Protein AF-A0A969IBJ2-F1 (afdb_monomer_lite)

Structure (mmCIF, N/CA/C/O backbone):
data_AF-A0A969IBJ2-F1
#
_entry.id   AF-A0A969IBJ2-F1
#
loop_
_atom_site.group_PDB
_atom_site.id
_atom_site.type_symbol
_atom_site.label_atom_id
_atom_site.label_alt_id
_atom_site.label_comp_id
_atom_site.label_asym_id
_atom_site.label_entity_id
_atom_site.label_seq_id
_atom_site.pdbx_PDB_ins_code
_atom_site.Cartn_x
_atom_site.Cartn_y
_atom_site.Cartn_z
_atom_site.occupancy
_atom_site.B_iso_or_equiv
_atom_site.auth_seq_id
_atom_site.auth_comp_id
_atom_site.auth_asym_id
_atom_site.auth_atom_id
_atom_site.pdbx_PDB_model_num
ATOM 1 N N . MET A 1 1 ? -5.423 3.621 -6.337 1.00 92.81 1 MET A N 1
ATOM 2 C CA . MET A 1 1 ? -4.142 3.027 -5.888 1.00 92.81 1 MET A CA 1
ATOM 3 C C . MET A 1 1 ? -3.626 1.955 -6.835 1.00 92.81 1 MET A C 1
ATOM 5 O O . MET A 1 1 ? -2.630 2.225 -7.481 1.00 92.81 1 MET A O 1
ATOM 9 N N . ALA A 1 2 ? -4.282 0.795 -6.982 1.00 96.00 2 ALA A N 1
ATOM 10 C CA . ALA A 1 2 ? -3.791 -0.287 -7.855 1.00 96.00 2 ALA A CA 1
ATOM 11 C C . ALA A 1 2 ? -3.503 0.173 -9.300 1.00 96.00 2 ALA A C 1
ATOM 13 O O . ALA A 1 2 ? -2.402 -0.017 -9.803 1.00 96.00 2 ALA A O 1
ATOM 14 N N . LEU A 1 3 ? -4.452 0.889 -9.915 1.00 96.25 3 LEU A N 1
ATOM 15 C CA . LEU A 1 3 ? -4.273 1.491 -11.243 1.00 96.25 3 LEU A CA 1
ATOM 16 C C . LEU A 1 3 ? -3.133 2.522 -11.290 1.00 96.25 3 LEU A C 1
ATOM 18 O O . LEU A 1 3 ? -2.443 2.619 -12.294 1.00 96.25 3 LEU A O 1
ATOM 22 N N . CYS A 1 4 ? -2.907 3.270 -10.207 1.00 97.06 4 CYS A N 1
ATOM 23 C CA . CYS A 1 4 ? -1.823 4.252 -10.124 1.00 97.06 4 CYS A CA 1
ATOM 24 C C . CYS A 1 4 ? -0.453 3.562 -10.079 1.00 97.06 4 CYS A C 1
ATOM 26 O O . CYS A 1 4 ? 0.474 4.021 -10.732 1.00 97.06 4 CYS A O 1
ATOM 28 N N . TYR A 1 5 ? -0.334 2.441 -9.358 1.00 97.25 5 TYR A N 1
ATOM 29 C CA . TYR A 1 5 ? 0.873 1.613 -9.386 1.00 97.25 5 TYR A CA 1
ATOM 30 C C . TYR A 1 5 ? 1.102 0.982 -10.762 1.00 97.25 5 TYR A C 1
ATOM 32 O O . TYR A 1 5 ? 2.225 1.004 -11.252 1.00 97.25 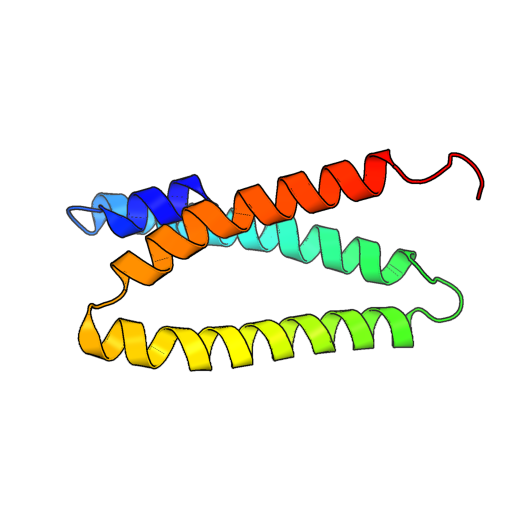5 TYR A O 1
ATOM 40 N N . ALA A 1 6 ? 0.048 0.488 -11.422 1.00 96.75 6 ALA A N 1
ATOM 41 C CA . ALA A 1 6 ? 0.159 -0.002 -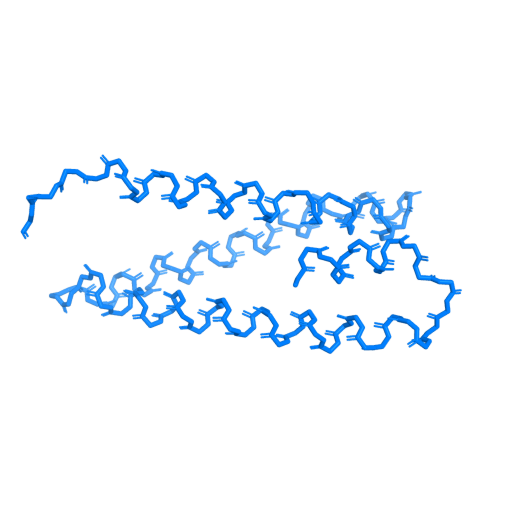12.795 1.00 96.75 6 ALA A CA 1
ATOM 42 C C . ALA A 1 6 ? 0.630 1.109 -13.750 1.00 96.75 6 ALA A C 1
ATOM 44 O O . ALA A 1 6 ? 1.537 0.889 -14.543 1.00 96.75 6 ALA A O 1
ATOM 45 N N . LEU A 1 7 ? 0.081 2.322 -13.624 1.00 96.44 7 LEU A N 1
ATOM 46 C CA . LEU A 1 7 ? 0.518 3.477 -14.405 1.00 96.44 7 LEU A CA 1
ATOM 47 C C . LEU A 1 7 ? 1.989 3.825 -14.133 1.00 96.44 7 LEU A C 1
ATOM 49 O O . LEU A 1 7 ? 2.724 4.053 -15.080 1.00 96.44 7 LEU A O 1
ATOM 53 N N . LEU A 1 8 ? 2.440 3.808 -12.873 1.00 96.44 8 LEU A N 1
ATOM 54 C CA . LEU A 1 8 ? 3.845 4.060 -12.519 1.00 96.44 8 LEU A CA 1
ATOM 55 C C . LEU A 1 8 ? 4.809 2.995 -13.049 1.00 96.44 8 LEU A C 1
ATOM 57 O O . LEU A 1 8 ? 5.949 3.323 -13.361 1.00 96.44 8 LEU A O 1
ATOM 61 N N . ALA A 1 9 ? 4.371 1.741 -13.169 1.00 96.12 9 ALA A N 1
ATOM 62 C CA . ALA A 1 9 ? 5.192 0.674 -13.737 1.00 96.12 9 ALA A CA 1
ATOM 63 C C . ALA A 1 9 ? 5.522 0.901 -15.223 1.00 96.12 9 ALA A C 1
ATOM 65 O O . ALA A 1 9 ? 6.571 0.456 -15.682 1.00 96.12 9 ALA A O 1
ATOM 66 N N . PHE A 1 10 ? 4.644 1.596 -15.954 1.00 95.56 10 PHE A N 1
ATOM 67 C CA . PHE A 1 10 ? 4.748 1.805 -17.402 1.00 95.56 10 PHE A CA 1
ATOM 68 C C . PHE A 1 10 ? 4.751 3.289 -17.801 1.00 95.56 10 PHE A C 1
ATOM 70 O O . PHE A 1 10 ? 4.520 3.608 -18.966 1.00 95.56 10 PHE A O 1
ATOM 77 N N . ALA A 1 11 ? 4.973 4.203 -16.851 1.00 93.44 11 ALA A N 1
ATOM 78 C CA . ALA A 1 11 ? 4.931 5.637 -17.111 1.00 93.44 11 ALA A CA 1
ATOM 79 C C . ALA A 1 11 ? 6.083 6.025 -18.059 1.00 93.44 11 ALA A C 1
ATOM 81 O O . ALA A 1 11 ? 7.243 5.811 -17.702 1.00 93.44 11 ALA A O 1
ATOM 82 N N . PRO A 1 12 ? 5.795 6.599 -19.242 1.00 86.56 12 PRO A N 1
ATOM 83 C CA . PRO A 1 12 ? 6.834 6.952 -20.209 1.00 86.56 12 PRO A CA 1
ATOM 84 C C . PRO A 1 12 ? 7.632 8.188 -19.777 1.00 86.56 12 PRO A C 1
ATOM 86 O O . PRO A 1 12 ? 8.808 8.317 -20.106 1.00 86.56 12 PRO A O 1
ATOM 89 N N . ASP A 1 13 ? 6.997 9.092 -19.031 1.00 92.44 13 ASP A N 1
ATOM 90 C CA . ASP A 1 13 ? 7.584 10.345 -18.580 1.00 92.44 13 ASP A CA 1
ATOM 91 C C . ASP A 1 13 ? 6.896 10.869 -17.303 1.00 92.44 13 ASP A C 1
ATOM 93 O O . ASP A 1 13 ? 5.908 10.318 -16.798 1.00 92.44 13 ASP A O 1
ATOM 97 N N . VAL A 1 14 ? 7.442 11.963 -16.766 1.00 94.25 14 VAL A N 1
ATOM 98 C CA . VAL A 1 14 ? 7.011 12.584 -15.505 1.00 94.25 14 VAL A CA 1
ATOM 99 C C . VAL A 1 14 ? 5.556 13.067 -15.552 1.00 94.25 14 VAL A C 1
ATOM 101 O O . VAL A 1 14 ? 4.891 13.067 -14.516 1.00 94.25 14 VAL A O 1
ATOM 104 N N . THR A 1 15 ? 5.023 13.410 -16.726 1.00 95.56 15 THR A N 1
ATOM 105 C CA . THR A 1 15 ? 3.644 13.901 -16.902 1.00 95.56 15 THR A CA 1
ATOM 106 C C . THR A 1 15 ? 2.617 12.876 -16.442 1.00 95.56 15 THR A C 1
ATOM 108 O O . THR A 1 15 ? 1.588 13.251 -15.888 1.00 95.56 15 THR A O 1
ATOM 111 N N . PHE A 1 16 ? 2.901 11.583 -16.622 1.00 93.31 16 PHE A N 1
ATOM 112 C CA . PHE A 1 16 ? 2.039 10.496 -16.153 1.00 93.31 16 PHE A CA 1
ATOM 113 C C . PHE A 1 16 ? 2.353 10.081 -14.715 1.00 93.31 16 PHE A C 1
ATOM 115 O O . PHE A 1 16 ? 1.441 9.751 -13.954 1.00 93.31 16 PHE A O 1
ATOM 122 N N . ALA A 1 17 ? 3.626 10.126 -14.315 1.00 94.50 17 ALA A N 1
ATOM 123 C CA . ALA A 1 17 ? 4.039 9.749 -12.966 1.00 94.50 17 ALA A CA 1
ATOM 124 C C . ALA A 1 17 ? 3.497 10.715 -11.899 1.00 94.50 17 ALA A C 1
ATOM 126 O O . ALA A 1 17 ? 3.030 10.278 -10.848 1.00 94.50 17 ALA A O 1
ATOM 127 N N . LEU A 1 18 ? 3.506 12.021 -12.173 1.00 96.19 18 LEU A N 1
ATOM 128 C CA . LEU A 1 18 ? 3.096 13.055 -11.224 1.00 96.19 18 LEU A CA 1
ATOM 129 C C . LEU A 1 18 ? 1.627 12.923 -10.764 1.00 96.19 18 LEU A C 1
ATOM 131 O O . LEU A 1 18 ? 1.394 12.819 -9.555 1.00 96.19 18 LEU A O 1
ATOM 135 N N . PRO A 1 19 ? 0.622 12.851 -11.665 1.00 95.88 19 PRO A N 1
ATOM 136 C CA . PRO A 1 19 ? -0.756 12.613 -11.251 1.00 95.88 19 PRO A CA 1
ATOM 137 C C . PRO A 1 19 ? -0.921 11.230 -10.615 1.00 95.88 19 PRO A C 1
ATOM 139 O O . PRO A 1 19 ? -1.665 11.099 -9.643 1.00 95.88 19 PRO A O 1
ATOM 142 N N . ALA A 1 20 ? -0.207 10.203 -11.095 1.00 96.50 20 ALA A N 1
ATOM 143 C CA . ALA A 1 20 ? -0.266 8.869 -10.500 1.00 96.50 20 ALA A CA 1
ATOM 144 C C . ALA A 1 20 ? 0.156 8.887 -9.023 1.00 96.50 20 ALA A C 1
ATOM 146 O O . ALA A 1 20 ? -0.546 8.314 -8.191 1.00 96.50 20 ALA A O 1
ATOM 147 N N . ILE A 1 21 ? 1.247 9.584 -8.688 1.00 96.50 21 ILE A N 1
ATOM 148 C CA . ILE A 1 21 ? 1.739 9.752 -7.313 1.00 96.50 21 ILE A CA 1
ATOM 149 C C . ILE A 1 21 ? 0.731 10.534 -6.463 1.00 96.50 21 ILE A C 1
ATOM 151 O O . ILE A 1 21 ? 0.435 10.121 -5.342 1.00 96.50 21 ILE A O 1
ATOM 155 N N . ALA A 1 22 ? 0.146 11.613 -6.994 1.00 97.06 22 ALA A N 1
ATOM 156 C CA . ALA A 1 22 ? -0.863 12.395 -6.276 1.00 97.06 22 ALA A CA 1
ATOM 157 C C . ALA A 1 22 ? -2.102 11.549 -5.922 1.00 97.06 22 ALA A C 1
ATOM 159 O O . ALA A 1 22 ? -2.523 11.499 -4.763 1.00 97.06 22 ALA A O 1
ATOM 160 N N . PHE A 1 23 ? -2.652 10.813 -6.893 1.00 97.75 23 PHE A N 1
ATOM 161 C CA . PHE A 1 23 ? -3.789 9.915 -6.665 1.00 97.75 23 PHE A CA 1
ATOM 162 C C . PHE A 1 23 ? -3.432 8.704 -5.803 1.00 97.75 23 PHE A C 1
ATOM 164 O O . PHE A 1 23 ? -4.289 8.176 -5.086 1.00 97.75 23 PHE A O 1
ATOM 171 N N . LEU A 1 24 ? -2.179 8.253 -5.850 1.00 97.00 24 LEU A N 1
ATOM 172 C CA . LEU A 1 24 ? -1.690 7.204 -4.972 1.00 97.00 24 LEU A CA 1
ATOM 173 C C . LEU A 1 24 ? -1.679 7.679 -3.515 1.00 97.00 24 LEU A C 1
ATOM 175 O O . LEU A 1 24 ? -2.220 6.981 -2.660 1.00 97.00 24 LEU A O 1
ATOM 179 N N . GLY A 1 25 ? -1.157 8.881 -3.254 1.00 96.06 25 GLY A N 1
ATOM 180 C CA . GLY A 1 25 ? -1.181 9.513 -1.934 1.00 96.06 25 GLY A CA 1
ATOM 181 C C . GLY A 1 25 ? -2.604 9.719 -1.415 1.00 96.06 25 GLY A C 1
ATOM 182 O O . GLY A 1 25 ? -2.910 9.317 -0.293 1.00 96.06 25 GLY A O 1
ATOM 183 N N . LEU A 1 26 ? -3.503 10.252 -2.250 1.00 96.81 26 LEU A N 1
ATOM 184 C CA . LEU A 1 26 ? -4.922 10.392 -1.906 1.00 96.81 26 LEU A CA 1
ATOM 185 C C . LEU A 1 26 ? -5.543 9.042 -1.525 1.00 96.81 26 LEU A C 1
ATOM 187 O O . LEU A 1 26 ? -6.165 8.914 -0.473 1.00 96.81 26 LEU A O 1
ATOM 191 N N . GLY A 1 27 ? -5.349 8.018 -2.359 1.00 95.56 27 GLY A N 1
ATOM 192 C CA . GLY A 1 27 ? -5.884 6.686 -2.099 1.00 95.56 27 GLY A CA 1
ATOM 193 C C . GLY A 1 27 ? -5.317 6.053 -0.825 1.00 95.56 27 GLY A C 1
ATOM 194 O O . GLY A 1 27 ? -6.061 5.398 -0.095 1.00 95.56 27 GLY A O 1
ATOM 195 N N . PHE A 1 28 ? -4.033 6.277 -0.533 1.00 94.62 28 PHE A N 1
ATOM 196 C CA . PHE A 1 28 ? -3.408 5.819 0.704 1.00 94.62 28 PHE A CA 1
ATOM 197 C C . PHE A 1 28 ? -4.039 6.506 1.913 1.00 94.62 28 PHE A C 1
ATOM 199 O O . PHE A 1 28 ? -4.456 5.812 2.833 1.00 94.62 28 PHE A O 1
ATOM 206 N N . TYR A 1 29 ? -4.191 7.833 1.891 1.00 95.31 29 TYR A N 1
ATOM 207 C CA . TYR A 1 29 ? -4.834 8.569 2.981 1.00 95.31 29 TYR A CA 1
ATOM 208 C C . TYR A 1 29 ? -6.276 8.125 3.209 1.00 95.31 29 TYR A C 1
ATOM 210 O O . TYR A 1 29 ? -6.675 7.908 4.351 1.00 95.31 29 TYR A O 1
ATOM 218 N N . MET A 1 30 ? -7.049 7.929 2.137 1.00 95.25 30 MET A N 1
ATOM 219 C CA . MET A 1 30 ? -8.417 7.420 2.250 1.00 95.25 30 MET A CA 1
ATOM 220 C C . MET A 1 30 ? -8.449 6.045 2.930 1.00 95.25 30 MET A C 1
ATOM 222 O O . MET A 1 30 ? -9.260 5.829 3.832 1.00 95.25 30 MET A O 1
ATOM 226 N N . LEU A 1 31 ? -7.557 5.126 2.544 1.00 93.38 3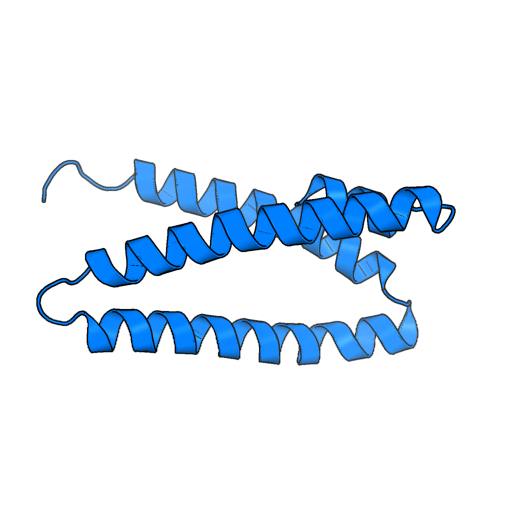1 LEU A N 1
ATOM 227 C CA . LEU A 1 31 ? -7.491 3.794 3.146 1.00 93.38 31 LEU A CA 1
ATOM 228 C C . LEU A 1 31 ? -7.002 3.856 4.600 1.00 93.38 31 LEU A C 1
ATOM 230 O O . LEU A 1 31 ? -7.651 3.320 5.496 1.00 93.38 31 LEU A O 1
ATOM 234 N N . HIS A 1 32 ? -5.870 4.515 4.833 1.00 94.94 32 HIS A N 1
ATOM 235 C CA . HIS A 1 32 ? -5.192 4.578 6.121 1.00 94.94 32 HIS A CA 1
ATOM 236 C C . HIS A 1 32 ? -6.061 5.245 7.187 1.00 94.94 32 HIS A C 1
ATOM 238 O O . HIS A 1 32 ? -6.282 4.650 8.239 1.00 94.94 32 HIS A O 1
ATOM 244 N N . ASN A 1 33 ? -6.633 6.417 6.889 1.00 94.75 33 ASN A N 1
ATOM 245 C CA . ASN A 1 33 ? -7.491 7.133 7.831 1.00 94.75 33 ASN A CA 1
ATOM 246 C C . ASN A 1 33 ? -8.729 6.304 8.184 1.00 94.75 33 ASN A C 1
ATOM 248 O O . ASN A 1 33 ? -9.076 6.184 9.356 1.00 94.75 33 ASN A O 1
ATOM 252 N N . THR A 1 34 ? -9.356 5.662 7.193 1.00 94.94 34 THR A N 1
ATOM 253 C CA . THR A 1 34 ? -10.515 4.791 7.434 1.00 94.94 34 THR A CA 1
ATOM 254 C C . THR A 1 34 ? -10.153 3.617 8.344 1.00 94.94 34 THR A C 1
ATOM 256 O O . THR A 1 34 ? -10.877 3.329 9.300 1.00 94.94 34 THR A O 1
ATOM 259 N N . LEU A 1 35 ? -9.032 2.936 8.086 1.00 93.75 35 LEU A N 1
ATOM 260 C CA . LEU A 1 35 ? -8.578 1.817 8.915 1.00 93.75 35 LEU A CA 1
ATOM 261 C C . LEU A 1 35 ? -8.198 2.269 10.328 1.00 93.75 35 LEU A C 1
ATOM 263 O O . LEU A 1 35 ? -8.546 1.589 11.290 1.00 93.75 35 LEU A O 1
ATOM 267 N N . GLN A 1 36 ? -7.558 3.429 10.465 1.00 94.94 36 GLN A N 1
ATOM 268 C CA . GLN A 1 36 ? -7.217 4.006 11.760 1.00 94.94 36 GLN A CA 1
ATOM 269 C C . GLN A 1 36 ? -8.476 4.347 12.565 1.00 94.94 36 GLN A C 1
ATOM 271 O O . GLN A 1 36 ? -8.567 3.985 13.738 1.00 94.94 36 GLN A O 1
ATOM 276 N N . THR A 1 37 ? -9.486 4.970 11.946 1.00 94.50 37 THR A N 1
ATOM 277 C CA . THR A 1 37 ? -10.780 5.200 12.600 1.00 94.50 37 THR A CA 1
ATOM 278 C C . THR A 1 37 ? -11.386 3.877 13.061 1.00 94.50 37 THR A C 1
ATOM 280 O O . THR A 1 37 ? -11.739 3.757 14.232 1.00 94.50 37 THR A O 1
ATOM 283 N N . ASN A 1 38 ? -11.415 2.846 12.211 1.00 92.31 38 ASN A N 1
ATOM 284 C CA . ASN A 1 38 ? -11.906 1.519 12.597 1.00 92.31 38 ASN A CA 1
ATOM 285 C C . ASN A 1 38 ? -11.108 0.908 13.761 1.00 92.31 38 ASN A C 1
ATOM 287 O O . ASN A 1 38 ? -11.710 0.373 14.690 1.00 92.31 38 ASN A O 1
ATOM 291 N N . ALA A 1 39 ? -9.779 1.032 13.773 1.00 92.06 39 ALA 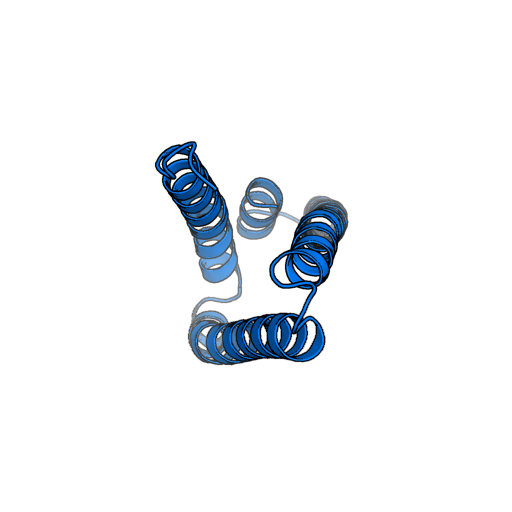A N 1
ATOM 292 C CA . ALA A 1 39 ? -8.933 0.536 14.860 1.00 92.06 39 ALA A CA 1
ATOM 293 C C . ALA A 1 39 ? -9.294 1.169 16.217 1.00 92.06 39 ALA A C 1
ATOM 295 O O . ALA A 1 39 ? -9.290 0.482 17.237 1.00 92.06 39 ALA A O 1
ATOM 296 N N . THR A 1 40 ? -9.686 2.450 16.239 1.00 94.81 40 THR A N 1
ATOM 297 C CA . THR A 1 40 ? -10.130 3.118 17.480 1.00 94.81 40 THR A CA 1
ATOM 298 C C . THR A 1 40 ? -11.502 2.658 17.983 1.00 94.81 40 THR A C 1
ATOM 300 O O . THR A 1 40 ? -11.807 2.842 19.166 1.00 94.81 40 THR A O 1
ATOM 303 N N . GLN A 1 41 ? -12.324 2.089 17.095 1.00 92.94 41 GLN A N 1
ATOM 304 C CA . GLN A 1 41 ? -13.703 1.675 17.378 1.00 92.94 41 GLN A CA 1
ATOM 305 C C . GLN A 1 41 ? -13.852 0.160 17.565 1.00 92.94 41 GLN A C 1
ATOM 307 O O . GLN A 1 41 ? -14.835 -0.281 18.148 1.00 92.94 41 GLN A O 1
ATOM 312 N N . MET A 1 42 ? -12.885 -0.645 17.115 1.00 90.19 42 MET A N 1
ATOM 313 C CA . MET A 1 42 ? -12.969 -2.111 17.144 1.00 90.19 42 MET A CA 1
ATOM 314 C C . MET A 1 42 ? -12.982 -2.697 18.563 1.00 90.19 42 MET A C 1
ATOM 316 O O . MET A 1 42 ? -13.600 -3.731 18.792 1.00 90.19 42 MET A O 1
ATOM 320 N N . ALA A 1 43 ? -12.318 -2.038 19.517 1.00 89.94 43 ALA A N 1
ATOM 321 C CA . ALA A 1 43 ? -12.298 -2.437 20.924 1.00 89.94 43 ALA A CA 1
ATOM 322 C C . ALA A 1 43 ? -12.375 -1.197 21.834 1.00 89.94 43 ALA A C 1
ATOM 324 O O . ALA A 1 43 ? -11.350 -0.741 22.341 1.00 89.94 43 ALA A O 1
ATOM 325 N 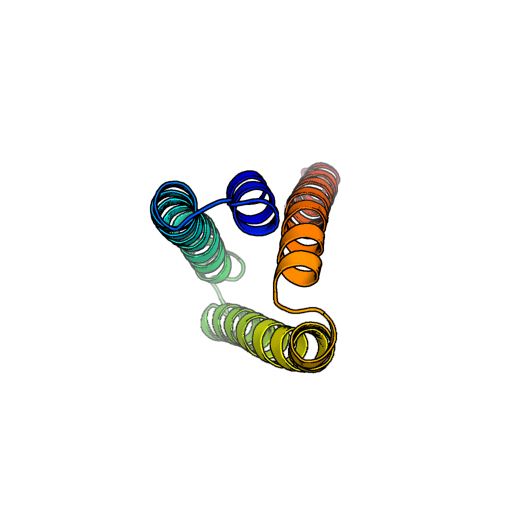N . PRO A 1 44 ? -13.572 -0.616 22.054 1.00 90.38 44 PRO A N 1
ATOM 326 C CA . PRO A 1 44 ? -13.713 0.647 22.785 1.00 90.38 44 PRO A CA 1
ATOM 327 C C . PRO A 1 44 ? -13.173 0.583 24.221 1.00 90.38 44 PRO A C 1
ATOM 329 O O . PRO A 1 44 ? -12.542 1.529 24.684 1.00 90.38 44 PRO A O 1
ATOM 332 N N . GLN A 1 45 ? -13.368 -0.562 24.886 1.00 93.56 45 GLN A N 1
ATOM 333 C CA . GLN A 1 45 ? -12.910 -0.853 26.253 1.00 93.56 45 GLN A CA 1
ATOM 334 C C . GLN A 1 45 ? -11.374 -0.860 26.376 1.00 93.56 45 GLN A C 1
ATOM 336 O O . GLN A 1 45 ? -10.827 -0.570 27.434 1.00 93.56 45 GLN A O 1
ATOM 341 N N . THR A 1 46 ? -10.663 -1.179 25.291 1.00 93.00 46 THR A N 1
ATOM 342 C CA . THR A 1 46 ? -9.200 -1.332 25.256 1.00 93.00 46 THR A CA 1
ATOM 343 C C . THR A 1 46 ? -8.591 -0.614 24.051 1.00 93.00 46 THR A C 1
ATOM 345 O O . THR A 1 46 ? -7.641 -1.090 23.423 1.00 93.00 46 THR A O 1
ATOM 348 N N . ARG A 1 47 ? -9.118 0.579 23.741 1.00 94.31 47 ARG A N 1
ATOM 349 C CA . ARG A 1 47 ? -8.762 1.362 22.546 1.00 94.31 47 ARG A CA 1
ATOM 350 C C . ARG A 1 47 ? -7.253 1.516 22.363 1.00 94.31 47 ARG A C 1
ATOM 352 O O . ARG A 1 47 ? -6.763 1.355 21.250 1.00 94.31 47 ARG A O 1
ATOM 359 N N . ALA A 1 48 ? -6.526 1.808 23.443 1.00 94.62 48 ALA A N 1
ATOM 360 C CA . ALA A 1 48 ? -5.077 1.991 23.396 1.00 94.62 48 ALA A CA 1
ATOM 361 C C . ALA A 1 48 ? -4.354 0.747 22.848 1.00 94.62 48 ALA A C 1
ATOM 363 O O . ALA A 1 48 ? -3.508 0.877 21.971 1.00 94.62 48 ALA A O 1
ATOM 364 N N . MET A 1 49 ? -4.736 -0.459 23.284 1.00 93.94 49 MET A N 1
ATOM 365 C CA . MET A 1 49 ? -4.142 -1.702 22.776 1.00 93.94 49 MET A CA 1
ATOM 366 C C . MET A 1 49 ? -4.487 -1.942 21.303 1.00 93.94 49 MET A C 1
ATOM 368 O O . MET A 1 49 ? -3.611 -2.321 20.527 1.00 93.94 49 MET A O 1
ATOM 372 N N . GLY A 1 50 ? -5.734 -1.675 20.898 1.00 93.50 50 GLY A N 1
ATOM 373 C CA . GLY A 1 50 ? -6.159 -1.799 19.499 1.00 93.50 50 GLY A CA 1
ATOM 374 C C . GLY A 1 50 ? -5.370 -0.883 18.558 1.00 93.50 50 GLY A C 1
ATOM 375 O O . GLY A 1 50 ? -4.871 -1.331 17.525 1.00 93.50 50 GLY A O 1
ATOM 376 N N . VAL A 1 51 ? -5.190 0.384 18.945 1.00 95.88 51 VAL A N 1
ATOM 377 C CA . VAL A 1 51 ? -4.411 1.362 18.168 1.00 95.88 51 VAL A CA 1
ATOM 378 C C . VAL A 1 51 ? -2.920 1.005 18.149 1.00 95.88 51 VAL A C 1
ATOM 380 O O . VAL A 1 51 ? -2.309 1.066 17.084 1.00 95.88 51 VAL A O 1
ATOM 383 N N . SER A 1 52 ? -2.336 0.567 19.270 1.00 95.94 52 SER A N 1
ATOM 384 C CA . SER A 1 52 ? -0.933 0.125 19.316 1.00 95.94 52 SER A CA 1
ATOM 385 C C . SER A 1 52 ? -0.674 -1.089 18.424 1.00 95.94 52 SER A C 1
ATOM 387 O O . SER A 1 52 ? 0.343 -1.134 17.737 1.00 95.94 52 SER A O 1
ATOM 389 N N . MET A 1 53 ? -1.598 -2.053 18.377 1.00 95.56 53 MET A N 1
ATOM 390 C CA . MET A 1 53 ? -1.469 -3.219 17.503 1.00 95.56 53 MET A CA 1
ATOM 391 C C . MET A 1 53 ? -1.609 -2.840 16.022 1.00 95.56 53 MET A C 1
ATOM 393 O O . MET A 1 53 ? -0.846 -3.327 15.190 1.00 95.56 53 MET A O 1
ATOM 397 N N . PHE A 1 54 ? -2.520 -1.918 15.688 1.00 95.25 54 PHE A N 1
ATOM 398 C CA . PHE A 1 54 ? -2.605 -1.343 14.342 1.00 95.25 54 PHE A CA 1
ATOM 399 C C . PHE A 1 54 ? -1.293 -0.656 13.930 1.00 95.25 54 PHE A C 1
ATOM 401 O O . PHE A 1 54 ? -0.761 -0.949 12.859 1.00 95.25 54 PHE A O 1
ATOM 408 N N . ALA A 1 55 ? -0.738 0.204 14.791 1.00 96.75 55 ALA A N 1
ATOM 409 C CA . ALA A 1 55 ? 0.532 0.883 14.539 1.00 96.75 55 ALA A CA 1
ATOM 410 C C . ALA A 1 55 ? 1.694 -0.113 14.390 1.00 96.75 55 ALA A C 1
ATOM 412 O O . ALA A 1 55 ? 2.495 0.013 13.467 1.00 96.75 55 ALA A O 1
ATOM 413 N N . PHE A 1 56 ? 1.753 -1.142 15.241 1.00 97.75 56 PHE A N 1
ATOM 414 C CA . PHE A 1 56 ? 2.750 -2.208 15.144 1.00 97.75 56 PHE A CA 1
ATOM 415 C C . PHE A 1 56 ? 2.736 -2.881 13.766 1.00 97.75 56 PHE A C 1
ATOM 417 O O . PHE A 1 56 ? 3.779 -2.966 13.120 1.00 97.75 56 PHE A O 1
ATOM 424 N N . PHE A 1 57 ? 1.566 -3.305 13.274 1.00 97.12 57 PHE A N 1
ATOM 425 C CA . PHE A 1 57 ? 1.466 -3.942 11.958 1.00 97.12 57 PHE A CA 1
ATOM 426 C C . PHE A 1 57 ? 1.752 -2.982 10.798 1.00 97.12 57 PHE A C 1
ATOM 428 O O . PHE A 1 57 ? 2.306 -3.416 9.787 1.00 97.12 57 PHE A O 1
ATOM 435 N N . LEU A 1 58 ? 1.430 -1.690 10.937 1.00 95.88 58 LEU A N 1
ATOM 436 C CA . LEU A 1 58 ? 1.798 -0.670 9.952 1.00 95.88 58 LEU A CA 1
ATOM 437 C C . LEU A 1 58 ? 3.322 -0.566 9.811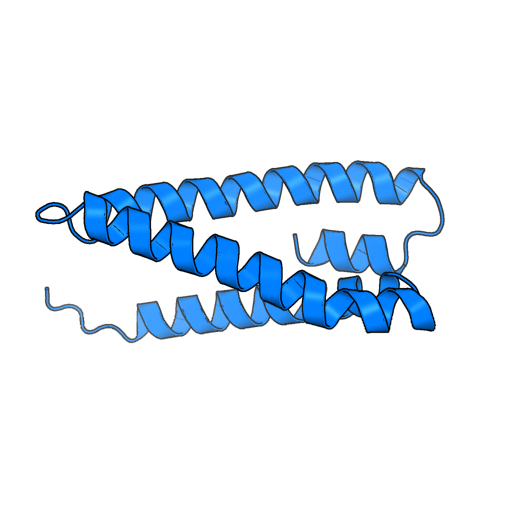 1.00 95.88 58 LEU A C 1
ATOM 439 O O . LEU A 1 58 ? 3.842 -0.689 8.702 1.00 95.88 58 LEU A O 1
ATOM 443 N N . PHE A 1 59 ? 4.032 -0.380 10.927 1.00 97.31 59 PHE A N 1
ATOM 444 C CA . PHE A 1 59 ? 5.489 -0.248 10.915 1.00 97.31 59 PHE A CA 1
ATOM 445 C C . PHE A 1 59 ? 6.177 -1.549 10.502 1.00 97.31 59 PHE A C 1
ATOM 447 O O . PHE A 1 59 ? 7.075 -1.517 9.666 1.00 97.31 59 PHE A O 1
ATOM 454 N N . LEU A 1 60 ? 5.714 -2.699 11.003 1.00 98.19 60 LEU A N 1
ATOM 455 C CA . LEU A 1 60 ? 6.243 -4.003 10.607 1.00 98.19 60 LEU A CA 1
ATOM 456 C C . LEU A 1 60 ? 6.100 -4.229 9.096 1.00 98.19 60 LEU A C 1
ATOM 458 O O . LEU A 1 60 ? 7.055 -4.639 8.440 1.00 98.19 60 LEU A O 1
ATOM 462 N N . GLY A 1 61 ? 4.926 -3.924 8.535 1.00 96.06 61 GLY A N 1
ATOM 463 C CA . GLY A 1 61 ? 4.676 -4.029 7.100 1.00 96.06 61 GLY A CA 1
ATOM 464 C C . GLY A 1 61 ? 5.580 -3.112 6.272 1.00 96.06 61 GLY A C 1
ATOM 465 O O . GLY A 1 61 ? 6.107 -3.548 5.253 1.00 96.06 61 GLY A O 1
ATOM 466 N N . GLN A 1 62 ? 5.813 -1.874 6.719 1.00 96.44 62 GLN A N 1
ATOM 467 C CA . GLN A 1 62 ? 6.739 -0.949 6.056 1.00 96.44 62 GLN A CA 1
ATOM 468 C C . GLN A 1 62 ? 8.187 -1.447 6.111 1.00 96.44 62 GLN A C 1
ATOM 470 O O . GLN A 1 62 ? 8.859 -1.464 5.081 1.00 96.44 62 GLN A O 1
ATOM 475 N N . SER A 1 63 ? 8.659 -1.902 7.276 1.00 98.00 63 SER A N 1
ATOM 476 C CA . SER A 1 63 ? 10.015 -2.438 7.433 1.00 98.00 63 SER A CA 1
ATOM 477 C C . SER A 1 63 ? 10.245 -3.675 6.565 1.00 98.00 63 SER A C 1
ATOM 479 O O . SER A 1 63 ? 11.238 -3.736 5.843 1.00 98.00 63 SER A O 1
ATOM 481 N N . LEU A 1 64 ? 9.312 -4.635 6.579 1.00 97.94 64 LEU A N 1
ATOM 482 C CA . LEU A 1 64 ? 9.382 -5.822 5.722 1.00 97.94 64 LEU A CA 1
ATOM 483 C C . LEU A 1 64 ? 9.289 -5.452 4.240 1.00 97.94 64 LEU A C 1
ATOM 485 O O . LEU A 1 64 ? 10.038 -5.988 3.428 1.00 97.94 64 LEU A O 1
ATOM 489 N N . GLY A 1 65 ? 8.407 -4.515 3.891 1.00 96.50 65 GLY A N 1
ATOM 490 C CA . GLY A 1 65 ? 8.255 -4.021 2.528 1.00 96.50 65 GLY A CA 1
ATOM 491 C C . GLY A 1 65 ? 9.559 -3.453 1.976 1.00 96.50 65 GLY A C 1
ATOM 492 O O . GLY A 1 65 ? 9.962 -3.834 0.884 1.00 96.50 65 GLY A O 1
ATOM 493 N N . VAL A 1 66 ? 10.257 -2.611 2.744 1.00 97.25 66 VAL A N 1
ATOM 494 C CA . VAL A 1 66 ? 11.569 -2.067 2.352 1.00 97.25 66 VAL A CA 1
ATOM 495 C C . VAL A 1 66 ? 12.624 -3.169 2.268 1.00 97.25 66 VAL A C 1
ATOM 497 O O . VAL A 1 66 ? 13.346 -3.230 1.278 1.00 97.25 66 VAL A O 1
ATOM 500 N N . ALA A 1 67 ? 12.688 -4.065 3.258 1.00 98.12 67 ALA A N 1
ATOM 501 C CA . ALA A 1 67 ? 13.665 -5.156 3.277 1.00 98.12 67 ALA A CA 1
ATOM 502 C C . ALA A 1 67 ? 13.534 -6.093 2.062 1.00 98.12 67 ALA A C 1
ATOM 504 O O . ALA A 1 67 ? 14.539 -6.559 1.532 1.00 98.12 67 ALA A O 1
ATOM 505 N N . ILE A 1 68 ? 12.305 -6.348 1.604 1.00 97.31 68 ILE A N 1
ATOM 506 C CA . ILE A 1 68 ? 12.027 -7.173 0.421 1.00 97.31 68 ILE A CA 1
ATOM 507 C C . ILE A 1 68 ? 12.218 -6.371 -0.873 1.00 97.31 68 ILE A C 1
ATOM 509 O O . ILE A 1 68 ? 12.728 -6.906 -1.854 1.00 97.31 68 ILE A O 1
ATOM 513 N N . ALA A 1 69 ? 11.803 -5.102 -0.900 1.00 97.62 69 ALA A N 1
ATOM 514 C CA . ALA A 1 69 ? 11.826 -4.294 -2.114 1.00 97.62 69 ALA A CA 1
ATOM 515 C C . ALA A 1 69 ? 13.227 -3.802 -2.486 1.00 97.62 69 ALA A C 1
ATOM 517 O O . ALA A 1 69 ? 13.534 -3.753 -3.672 1.00 97.62 69 ALA A O 1
ATOM 518 N N . ALA A 1 70 ? 14.079 -3.458 -1.515 1.00 97.69 70 ALA A N 1
ATOM 519 C CA . ALA A 1 70 ? 15.382 -2.853 -1.794 1.00 97.69 70 ALA A CA 1
ATOM 520 C C . ALA A 1 70 ? 16.266 -3.714 -2.724 1.00 97.69 70 ALA A C 1
ATOM 522 O O . ALA A 1 70 ? 16.664 -3.199 -3.767 1.00 97.69 70 ALA A O 1
ATOM 523 N N . PRO A 1 71 ? 16.463 -5.030 -2.487 1.00 98.06 71 PRO A N 1
ATOM 524 C CA . PRO A 1 71 ? 17.268 -5.859 -3.392 1.00 98.06 71 PRO A CA 1
ATOM 525 C C . PRO A 1 71 ? 16.702 -5.948 -4.819 1.00 98.06 71 PRO A C 1
ATOM 527 O O . PRO A 1 71 ? 17.449 -6.038 -5.792 1.00 98.06 71 PRO A O 1
ATOM 530 N N . VAL A 1 72 ? 15.372 -5.926 -4.957 1.00 98.00 72 VAL A N 1
ATOM 531 C CA . VAL A 1 72 ? 14.680 -5.947 -6.257 1.00 98.00 72 VAL A CA 1
ATOM 532 C C . VAL A 1 72 ? 14.894 -4.623 -6.989 1.00 98.00 72 VAL A C 1
ATOM 534 O O . VAL A 1 72 ? 15.142 -4.615 -8.192 1.00 98.00 72 VAL A O 1
ATOM 537 N N . VAL A 1 73 ? 14.829 -3.504 -6.265 1.00 97.81 73 VAL A N 1
ATOM 538 C CA . VAL A 1 73 ? 15.046 -2.167 -6.828 1.00 97.81 73 VAL A CA 1
ATOM 539 C C . VAL A 1 73 ? 16.498 -1.972 -7.251 1.00 97.81 73 VAL A C 1
ATOM 541 O O . VAL A 1 73 ? 16.734 -1.453 -8.338 1.00 97.81 73 VAL A O 1
ATOM 544 N N . ASP A 1 74 ? 17.457 -2.445 -6.459 1.00 97.94 74 ASP A N 1
ATOM 545 C CA . ASP A 1 74 ? 18.884 -2.327 -6.777 1.00 97.94 74 ASP A CA 1
ATOM 546 C C . ASP A 1 74 ? 19.277 -3.117 -8.038 1.00 97.94 74 ASP A C 1
ATOM 548 O O . ASP A 1 74 ? 20.232 -2.760 -8.727 1.00 97.94 74 ASP A O 1
ATOM 552 N N . THR A 1 75 ? 18.537 -4.183 -8.365 1.00 97.75 75 THR A N 1
ATOM 553 C CA . THR A 1 75 ? 18.839 -5.079 -9.496 1.00 97.75 75 THR A CA 1
ATOM 554 C C . THR A 1 75 ? 18.013 -4.794 -10.750 1.00 97.75 75 THR A C 1
ATOM 556 O O . THR A 1 75 ? 18.548 -4.849 -11.857 1.00 97.75 75 THR A O 1
ATOM 559 N N . TRP A 1 76 ? 16.723 -4.481 -10.604 1.00 97.25 76 TRP A N 1
ATOM 560 C CA . TRP A 1 76 ? 15.779 -4.321 -11.722 1.00 97.25 76 TRP A CA 1
ATOM 561 C C . TRP A 1 76 ? 15.043 -2.974 -11.728 1.00 97.25 76 TRP A C 1
ATOM 563 O O . TRP A 1 76 ? 14.186 -2.736 -12.583 1.00 97.25 76 TRP A O 1
ATOM 573 N N . GLY A 1 77 ? 15.358 -2.084 -10.788 1.00 96.38 77 GLY A N 1
ATOM 574 C CA . GLY A 1 77 ? 14.651 -0.824 -10.598 1.00 96.38 77 GLY A CA 1
ATOM 575 C C . GLY A 1 77 ? 13.281 -0.990 -9.932 1.00 96.38 77 GLY A C 1
ATOM 576 O O . GLY A 1 77 ? 12.872 -2.064 -9.498 1.00 96.38 77 GLY A O 1
ATOM 577 N N . ALA A 1 78 ? 12.538 0.112 -9.843 1.00 95.75 78 ALA A N 1
ATOM 578 C CA . ALA A 1 78 ? 11.230 0.158 -9.187 1.00 95.75 78 ALA A CA 1
ATOM 579 C C . ALA A 1 78 ? 10.044 -0.533 -9.912 1.00 95.75 78 ALA A C 1
ATOM 581 O O . ALA A 1 78 ? 9.130 -0.973 -9.205 1.00 95.75 78 ALA A O 1
ATOM 582 N N . PRO A 1 79 ? 9.992 -0.668 -11.261 1.00 96.75 79 PRO A N 1
ATOM 583 C CA . PRO A 1 79 ? 8.802 -1.189 -11.945 1.00 96.75 79 PRO A CA 1
ATOM 584 C C . PRO A 1 79 ? 8.283 -2.553 -11.453 1.00 96.75 79 PRO A C 1
ATOM 586 O O . PRO A 1 79 ? 7.068 -2.668 -11.269 1.00 96.75 79 PRO A O 1
ATOM 589 N N . PRO A 1 80 ? 9.123 -3.569 -11.153 1.00 97.69 80 PRO A N 1
ATOM 590 C CA . PRO A 1 80 ? 8.642 -4.846 -10.617 1.00 97.69 80 PRO A CA 1
ATOM 591 C C . PRO A 1 80 ? 7.866 -4.701 -9.300 1.00 97.69 80 PRO A C 1
ATOM 593 O O . PRO A 1 80 ? 6.848 -5.367 -9.103 1.00 97.69 80 PRO A O 1
ATOM 596 N N . ILE A 1 81 ? 8.293 -3.787 -8.421 1.00 97.94 81 ILE A N 1
ATOM 597 C CA . ILE A 1 81 ? 7.607 -3.500 -7.153 1.00 97.94 81 ILE A CA 1
ATOM 598 C C . ILE A 1 81 ? 6.251 -2.842 -7.405 1.00 97.94 81 ILE A C 1
ATOM 600 O O . ILE A 1 81 ? 5.266 -3.186 -6.751 1.00 97.94 81 ILE A O 1
ATOM 604 N N . TYR A 1 82 ? 6.166 -1.938 -8.381 1.00 97.50 82 TYR A N 1
ATOM 605 C CA . TYR A 1 82 ? 4.902 -1.307 -8.758 1.00 97.50 82 TYR A CA 1
ATOM 606 C C . TYR A 1 82 ? 3.912 -2.312 -9.355 1.00 97.50 82 TYR A C 1
ATOM 608 O O . TYR A 1 82 ? 2.744 -2.313 -8.967 1.00 97.50 82 TYR A O 1
ATOM 616 N N . VAL A 1 83 ? 4.364 -3.223 -10.223 1.00 98.12 83 VAL A N 1
ATOM 617 C CA . VAL A 1 83 ? 3.516 -4.307 -10.752 1.00 98.12 83 VAL A CA 1
ATOM 618 C C . VAL A 1 83 ? 3.023 -5.209 -9.621 1.00 98.12 83 VAL A C 1
ATOM 620 O O . VAL A 1 83 ? 1.825 -5.487 -9.532 1.00 98.12 83 VAL A O 1
ATOM 623 N N . ALA A 1 84 ? 3.912 -5.615 -8.711 1.00 97.75 84 ALA A N 1
ATOM 624 C CA . ALA A 1 84 ? 3.534 -6.416 -7.552 1.00 97.75 84 ALA A CA 1
ATOM 625 C C . ALA A 1 84 ? 2.484 -5.696 -6.687 1.00 97.75 84 ALA A C 1
ATOM 627 O O . ALA A 1 84 ? 1.458 -6.284 -6.345 1.00 97.75 84 ALA A O 1
ATOM 628 N N . ALA A 1 85 ? 2.675 -4.407 -6.395 1.00 96.94 85 ALA A N 1
ATOM 629 C CA . ALA A 1 85 ? 1.719 -3.604 -5.633 1.00 96.94 85 ALA A CA 1
ATOM 630 C C . ALA A 1 85 ? 0.362 -3.458 -6.348 1.00 96.94 85 ALA A C 1
ATOM 632 O O . ALA A 1 85 ? -0.687 -3.535 -5.700 1.00 96.94 85 ALA A O 1
ATOM 633 N N . ALA A 1 86 ? 0.362 -3.297 -7.676 1.00 97.69 86 ALA A N 1
ATOM 634 C CA . ALA A 1 86 ? -0.851 -3.207 -8.488 1.00 97.69 86 ALA A CA 1
ATOM 635 C C . ALA A 1 86 ? -1.711 -4.481 -8.420 1.00 97.69 86 ALA A C 1
ATOM 637 O O . ALA A 1 86 ? -2.932 -4.390 -8.537 1.00 97.69 86 ALA A O 1
ATOM 638 N N . ILE A 1 87 ? -1.093 -5.644 -8.185 1.00 98.06 87 ILE A N 1
ATOM 639 C CA . ILE A 1 87 ? -1.771 -6.944 -8.079 1.00 98.06 87 ILE A CA 1
ATOM 640 C C . ILE A 1 87 ? -2.124 -7.277 -6.623 1.00 98.06 87 ILE A C 1
ATOM 642 O O . ILE A 1 87 ? -3.263 -7.631 -6.323 1.00 98.06 87 ILE A O 1
ATOM 646 N N . ILE A 1 88 ? -1.172 -7.148 -5.697 1.00 96.94 88 ILE A N 1
ATOM 647 C CA . ILE A 1 88 ? -1.341 -7.587 -4.304 1.00 96.94 88 ILE A CA 1
ATOM 648 C C . ILE A 1 88 ? -2.414 -6.760 -3.591 1.00 96.94 88 ILE A C 1
ATOM 650 O O . ILE A 1 88 ? -3.254 -7.325 -2.891 1.00 96.94 88 ILE A O 1
ATOM 654 N N . LEU A 1 89 ? -2.440 -5.437 -3.785 1.00 95.19 89 LEU A N 1
ATOM 655 C CA . LEU A 1 89 ? -3.408 -4.566 -3.112 1.00 95.19 89 LEU A CA 1
ATOM 656 C C . LEU A 1 89 ? -4.876 -4.936 -3.392 1.00 95.19 89 LEU A C 1
ATOM 658 O O . LEU A 1 89 ? -5.620 -5.118 -2.425 1.00 95.19 89 LEU A O 1
ATOM 662 N N . PRO A 1 90 ? -5.338 -5.066 -4.653 1.00 96.31 90 PRO A N 1
ATOM 663 C CA . PRO A 1 90 ? -6.717 -5.465 -4.915 1.00 96.31 90 PRO A CA 1
ATOM 664 C C . PRO A 1 90 ? -6.999 -6.902 -4.465 1.00 96.31 90 PRO A C 1
ATOM 666 O O . PRO A 1 90 ? -8.092 -7.153 -3.963 1.00 96.31 90 PRO A O 1
ATOM 669 N N . VAL A 1 91 ? -6.033 -7.824 -4.566 1.00 97.62 91 VAL A N 1
ATOM 670 C CA . VAL A 1 91 ? -6.192 -9.201 -4.065 1.00 97.62 91 VAL A CA 1
ATOM 671 C C . VAL A 1 91 ? -6.450 -9.207 -2.559 1.00 97.62 91 VAL A C 1
ATOM 673 O O . VAL A 1 91 ? -7.423 -9.811 -2.108 1.00 97.62 91 VAL A O 1
ATOM 676 N N . VAL A 1 92 ? -5.640 -8.487 -1.779 1.00 95.25 92 VAL A N 1
ATOM 677 C CA . VAL A 1 92 ? -5.820 -8.365 -0.324 1.00 95.25 92 VAL A CA 1
ATOM 678 C C . VAL A 1 92 ? -7.142 -7.672 0.008 1.00 95.25 92 VAL A C 1
ATOM 680 O O . VAL A 1 92 ? -7.848 -8.116 0.911 1.00 95.25 92 VAL A O 1
ATOM 683 N N . ALA A 1 93 ? -7.522 -6.627 -0.733 1.00 93.50 93 ALA A N 1
ATOM 684 C CA . ALA A 1 93 ? -8.786 -5.924 -0.520 1.00 93.50 93 ALA A CA 1
ATOM 685 C C . ALA A 1 93 ? -10.008 -6.824 -0.774 1.00 93.50 93 ALA A C 1
ATOM 687 O O . ALA A 1 93 ? -10.941 -6.848 0.031 1.00 93.50 93 ALA A O 1
ATOM 688 N N . VAL A 1 94 ? -9.997 -7.595 -1.867 1.00 96.00 94 VAL A N 1
ATOM 689 C CA . VAL A 1 94 ? -11.057 -8.562 -2.186 1.00 96.00 94 VAL A CA 1
ATOM 690 C C . VAL A 1 94 ? -11.087 -9.673 -1.145 1.00 96.00 94 VAL A C 1
ATOM 692 O O . VAL A 1 94 ? -12.153 -9.972 -0.614 1.00 96.00 94 VAL A O 1
ATOM 695 N N . TRP A 1 95 ? -9.932 -10.238 -0.791 1.00 96.62 95 TRP A N 1
ATOM 696 C CA . TRP A 1 95 ? -9.837 -11.258 0.250 1.00 96.62 95 TRP A CA 1
ATOM 697 C C . TRP A 1 95 ? -10.403 -10.760 1.584 1.00 96.62 95 TRP A C 1
ATOM 699 O O . TRP A 1 95 ? -11.243 -11.427 2.185 1.00 96.62 95 TRP A O 1
ATOM 709 N N . PHE A 1 96 ? -10.024 -9.556 2.015 1.00 92.31 96 PHE A N 1
ATOM 710 C CA . PHE A 1 96 ? -10.534 -8.946 3.239 1.00 92.31 96 PHE A CA 1
ATOM 711 C C . PHE A 1 96 ? -12.053 -8.752 3.188 1.00 92.31 96 PHE A C 1
ATOM 713 O O . PHE A 1 96 ? -12.754 -9.146 4.120 1.00 92.31 96 PHE A O 1
ATOM 720 N N . ARG A 1 97 ? -12.582 -8.227 2.073 1.00 93.12 97 ARG A N 1
ATOM 721 C CA . ARG A 1 97 ? -14.028 -8.074 1.857 1.00 93.12 97 ARG A CA 1
ATOM 722 C C . ARG A 1 97 ? -14.760 -9.409 1.977 1.00 93.12 97 ARG A C 1
ATOM 724 O O . ARG A 1 97 ? -15.756 -9.484 2.688 1.00 93.12 97 ARG A O 1
ATOM 731 N N . LEU A 1 98 ? -14.256 -10.457 1.330 1.00 94.56 98 LEU A N 1
ATOM 732 C CA . LEU A 1 98 ? -14.850 -11.793 1.399 1.00 94.56 98 LEU A CA 1
ATOM 733 C C . LEU A 1 98 ? -14.848 -12.326 2.836 1.00 94.56 98 LEU A C 1
ATOM 735 O O . LEU A 1 98 ? -15.855 -12.851 3.301 1.00 94.56 98 LEU A O 1
ATOM 739 N N . ARG A 1 99 ? -13.754 -12.138 3.582 1.00 92.62 99 ARG A N 1
ATOM 740 C CA . ARG A 1 99 ? -13.661 -12.572 4.986 1.00 92.62 99 ARG A CA 1
ATOM 741 C C . ARG A 1 99 ? -14.595 -11.798 5.912 1.00 92.62 99 ARG A C 1
ATOM 743 O O . ARG A 1 99 ? -15.052 -12.371 6.895 1.00 92.62 99 ARG A O 1
ATOM 750 N N . LEU A 1 100 ? -14.899 -10.536 5.609 1.00 87.88 100 LEU A N 1
ATOM 751 C CA . LEU A 1 100 ? -15.932 -9.783 6.319 1.00 87.88 100 LEU A CA 1
ATOM 752 C C . LEU A 1 100 ? -17.338 -10.306 6.006 1.00 87.88 100 LEU A C 1
ATOM 754 O O . LEU A 1 100 ? -18.129 -10.466 6.927 1.00 87.88 100 LEU A O 1
ATOM 758 N N . SER A 1 101 ? -17.636 -10.622 4.742 1.00 88.50 101 SER A N 1
ATOM 759 C CA . SER A 1 101 ? -18.943 -11.161 4.335 1.00 88.50 101 SER A CA 1
ATOM 760 C C . SER A 1 101 ? -19.249 -12.542 4.918 1.00 88.50 101 SER A C 1
ATOM 762 O O . SER A 1 101 ? -20.412 -12.901 5.049 1.00 88.50 101 SER A O 1
ATOM 764 N N . LEU A 1 102 ? -18.219 -13.310 5.277 1.00 88.12 102 LEU A N 1
ATOM 765 C CA . LEU A 1 102 ? -18.358 -14.623 5.911 1.00 88.12 102 LEU A CA 1
ATOM 766 C C . LEU A 1 102 ? -18.562 -14.551 7.433 1.00 88.12 102 LEU A C 1
ATOM 768 O O . LEU A 1 102 ? -18.705 -15.594 8.069 1.00 88.12 102 LEU A O 1
ATOM 772 N N . ARG A 1 103 ? -18.549 -13.357 8.043 1.00 80.94 103 ARG A N 1
ATOM 773 C CA . ARG A 1 103 ? -18.796 -13.223 9.483 1.00 80.94 103 ARG A CA 1
ATOM 774 C C . ARG A 1 103 ? -20.277 -13.504 9.773 1.00 80.94 103 ARG A C 1
ATOM 776 O O . ARG A 1 103 ? -21.126 -12.856 9.162 1.00 80.94 103 ARG A O 1
ATOM 783 N N . PRO A 1 104 ? -20.602 -14.435 10.690 1.00 71.12 104 PRO A N 1
ATOM 784 C CA . PRO A 1 104 ? -21.975 -14.650 11.129 1.00 71.12 104 PRO A CA 1
ATOM 785 C C . PRO A 1 104 ? -22.583 -13.338 11.632 1.00 71.12 104 PRO A C 1
ATOM 787 O O . PRO A 1 104 ? -21.923 -12.593 12.358 1.00 71.12 104 PRO A O 1
ATOM 790 N N . VAL A 1 105 ? -23.836 -13.064 11.260 1.00 67.31 105 VAL A N 1
ATOM 791 C CA . VAL A 1 105 ? -24.623 -11.931 11.777 1.00 67.31 105 VAL A CA 1
ATOM 792 C C . VAL A 1 105 ? -25.060 -12.253 13.208 1.00 67.31 105 VAL A C 1
ATOM 794 O O . VAL A 1 105 ? -26.231 -12.469 13.486 1.00 67.31 105 VAL A O 1
ATOM 797 N N . THR A 1 106 ? -24.100 -12.378 14.115 1.00 65.38 106 THR A N 1
ATOM 798 C CA . THR A 1 106 ? -24.331 -12.510 15.553 1.00 65.38 106 THR A CA 1
ATOM 799 C C . THR A 1 106 ? -23.150 -11.883 16.284 1.00 65.38 106 THR A C 1
ATOM 801 O O . THR A 1 106 ? -22.122 -12.533 16.489 1.00 65.38 106 THR A O 1
ATOM 804 N N . ALA A 1 107 ? -23.306 -10.612 16.638 1.00 46.66 107 ALA A N 1
ATOM 805 C CA . ALA A 1 107 ? -22.624 -9.939 17.736 1.00 46.66 107 ALA A CA 1
ATOM 806 C C . ALA A 1 107 ? -23.561 -8.845 18.252 1.00 46.66 107 ALA A C 1
ATOM 808 O O . ALA A 1 107 ? -24.071 -8.085 17.397 1.00 46.66 107 ALA A O 1
#

pLDDT: mean 94.02, std 7.02, range [46.66, 98.19]

Foldseek 3Di:
DLVLLVQVLVPPDPVSNVVSVVVVVVVCCVVVVVVLVCLQVVCVVPSVVSNVVVVVCVVVVVVVLCVVVVVVCVPPNCNVVSNVCSPVVVVVVVVVVVVVVPDPPDD

Sequence (107 aa):
MALCYALLAFAPDVTFALPAIAFLGLGFYMLHNTLQTNATQMAPQTRAMGVSMFAFFLFLGQSLGVAIAAPVVDTWGAPPIYVAAAIILPVVAVWFRLRLSLRPVTA

Radius of gyration: 16.7 Å; chains: 1; bounding box: 44×29×46 Å

Secondary structure (DSSP, 8-state):
-HHHHHHHHT--SHHHHHHHHHHHHHHHHHHHHHHHHHHHHH-GGGHHHHHHHHHHHHHHHHHHHHHHHHHHHHHH-SHHHHHHHHHHHHHHHHHHHHHHHTS-S--